Protein AF-A0AAW6JJE9-F1 (afdb_monomer_lite)

Sequence (117 aa):
MQVLLDTHTLLWFFSGNENISITARELIEDTNNLKYISFASVWEMAIKQSKGRLNLSLPIDDYIQQKIQLTDFQFLVVRASCPLIIKDGQDAHPTKLGNLFFGVPYHRIYPELFQYD

Structure (mmCIF, N/CA/C/O backbone):
data_AF-A0AAW6JJE9-F1
#
_entry.id   AF-A0AAW6JJE9-F1
#
loop_
_atom_site.group_PDB
_atom_site.id
_atom_site.type_symbol
_atom_site.label_atom_id
_atom_site.label_alt_id
_atom_site.label_comp_id
_atom_site.label_asym_id
_atom_site.label_entity_id
_atom_site.label_seq_id
_atom_site.pdbx_PDB_ins_code
_atom_site.Cartn_x
_atom_site.Cartn_y
_atom_site.Cartn_z
_atom_site.occupancy
_atom_site.B_iso_or_equiv
_atom_site.auth_seq_id
_atom_site.auth_comp_id
_atom_site.auth_asym_id
_atom_site.auth_atom_id
_atom_site.pdbx_PDB_model_num
ATOM 1 N N . MET A 1 1 ? 9.394 -4.543 -14.656 1.00 86.75 1 MET A N 1
ATOM 2 C CA . MET A 1 1 ? 9.948 -5.355 -13.537 1.00 86.75 1 MET A CA 1
ATOM 3 C C . MET A 1 1 ? 8.828 -5.766 -12.583 1.00 86.75 1 MET A C 1
ATOM 5 O O . MET A 1 1 ? 7.684 -5.454 -12.879 1.00 86.75 1 MET A O 1
ATOM 9 N N . GLN A 1 2 ? 9.112 -6.472 -11.483 1.00 82.38 2 GLN A N 1
ATOM 10 C CA . GLN A 1 2 ? 8.121 -6.753 -10.432 1.00 82.38 2 GLN A CA 1
ATOM 11 C C . GLN A 1 2 ? 8.458 -5.946 -9.176 1.00 82.38 2 GLN A C 1
ATOM 13 O O . GLN A 1 2 ? 9.607 -5.962 -8.741 1.00 82.38 2 GLN A O 1
ATOM 18 N N . VAL A 1 3 ? 7.472 -5.252 -8.611 1.00 84.75 3 VAL A N 1
ATOM 19 C CA . VAL A 1 3 ? 7.631 -4.404 -7.423 1.00 84.75 3 VAL A CA 1
ATOM 20 C C . VAL A 1 3 ? 6.647 -4.875 -6.363 1.00 84.75 3 VAL A C 1
ATOM 22 O O . VAL A 1 3 ? 5.448 -4.925 -6.620 1.00 84.75 3 VAL A O 1
ATOM 25 N N . LEU A 1 4 ? 7.142 -5.225 -5.177 1.00 86.25 4 LEU A N 1
ATOM 26 C CA . LEU A 1 4 ? 6.308 -5.546 -4.021 1.00 86.25 4 LEU A CA 1
ATOM 27 C C . LEU A 1 4 ? 6.294 -4.347 -3.078 1.00 86.25 4 LEU A C 1
ATOM 29 O O . LEU A 1 4 ? 7.351 -3.916 -2.619 1.00 86.25 4 LEU A O 1
ATOM 33 N N . LEU A 1 5 ? 5.107 -3.821 -2.791 1.00 84.69 5 LEU A N 1
ATOM 34 C CA . LEU A 1 5 ? 4.952 -2.680 -1.900 1.00 84.69 5 LEU A CA 1
ATOM 35 C C . LEU A 1 5 ? 4.818 -3.151 -0.452 1.00 84.69 5 LEU A C 1
ATOM 37 O O . LEU A 1 5 ? 4.029 -4.050 -0.150 1.00 84.69 5 LEU A O 1
ATOM 41 N N . ASP A 1 6 ? 5.564 -2.506 0.443 1.00 82.75 6 ASP A N 1
ATOM 42 C CA . ASP A 1 6 ? 5.338 -2.617 1.880 1.00 82.75 6 ASP A CA 1
ATOM 43 C C . ASP A 1 6 ? 4.180 -1.716 2.346 1.00 82.75 6 ASP A C 1
ATOM 45 O O . ASP A 1 6 ? 3.602 -0.933 1.587 1.00 82.75 6 ASP A O 1
ATOM 49 N N . THR A 1 7 ? 3.832 -1.830 3.627 1.00 83.19 7 THR A N 1
ATOM 50 C CA . THR A 1 7 ? 2.687 -1.137 4.222 1.00 83.19 7 THR A CA 1
ATOM 51 C C . THR A 1 7 ? 2.798 0.390 4.152 1.00 83.19 7 THR A C 1
ATOM 53 O O . THR A 1 7 ? 1.796 1.063 3.909 1.00 83.19 7 THR A O 1
ATOM 56 N N . HIS A 1 8 ? 3.983 0.962 4.385 1.00 84.38 8 HIS A N 1
ATOM 57 C CA . HIS A 1 8 ? 4.166 2.419 4.408 1.00 84.38 8 HIS A CA 1
ATOM 58 C C . HIS A 1 8 ? 4.188 3.000 3.002 1.00 84.38 8 HIS A C 1
ATOM 60 O O . HIS A 1 8 ? 3.500 3.986 2.746 1.00 84.38 8 HIS A O 1
ATOM 66 N N . THR A 1 9 ? 4.880 2.332 2.084 1.00 86.12 9 THR A N 1
ATOM 67 C CA . THR A 1 9 ? 4.923 2.697 0.669 1.00 86.12 9 THR A CA 1
ATOM 68 C C . THR A 1 9 ? 3.518 2.697 0.077 1.00 86.12 9 THR A C 1
ATOM 70 O O . THR A 1 9 ? 3.127 3.660 -0.579 1.00 86.12 9 THR A O 1
ATOM 73 N N . LEU A 1 10 ? 2.720 1.661 0.366 1.00 87.31 10 LEU A N 1
ATOM 74 C CA . LEU A 1 10 ? 1.336 1.562 -0.096 1.00 87.31 10 LEU A CA 1
ATOM 75 C C . LEU A 1 10 ? 0.465 2.714 0.427 1.00 87.31 10 LEU A C 1
ATOM 77 O O . LEU A 1 10 ? -0.262 3.345 -0.340 1.00 87.31 10 LEU A O 1
ATOM 81 N N . LEU A 1 11 ? 0.556 3.008 1.728 1.00 87.62 11 LEU A N 1
ATOM 82 C CA . LEU A 1 11 ? -0.202 4.089 2.359 1.00 87.62 11 LEU A CA 1
ATOM 83 C C . LEU A 1 11 ? 0.167 5.458 1.791 1.00 87.62 11 LEU A C 1
ATOM 85 O O . LEU A 1 11 ? -0.721 6.248 1.465 1.00 87.62 11 LEU A O 1
ATOM 89 N N . TRP A 1 12 ? 1.461 5.749 1.668 1.00 89.25 12 TRP A N 1
ATOM 90 C CA . TRP A 1 12 ? 1.928 7.014 1.113 1.00 89.25 12 TRP A CA 1
ATOM 91 C C . TRP A 1 12 ? 1.528 7.168 -0.344 1.00 89.25 12 TRP A C 1
ATOM 93 O O . TRP A 1 12 ? 0.989 8.209 -0.710 1.00 89.25 12 TRP A O 1
ATOM 103 N N . PHE A 1 13 ? 1.689 6.117 -1.147 1.00 88.88 13 PHE A N 1
ATOM 104 C CA . PHE A 1 13 ? 1.286 6.144 -2.544 1.00 88.88 13 PHE A CA 1
ATOM 105 C C . PHE A 1 13 ? -0.221 6.403 -2.697 1.00 88.88 13 PHE A C 1
ATOM 107 O O . PHE A 1 13 ? -0.626 7.333 -3.391 1.00 88.88 13 PHE A O 1
ATOM 114 N N . PHE A 1 14 ? -1.077 5.660 -1.988 1.00 87.81 14 PHE A N 1
ATOM 115 C CA . PHE A 1 14 ? -2.532 5.824 -2.109 1.00 87.81 14 PHE A CA 1
ATOM 116 C C . PHE A 1 14 ? -3.075 7.142 -1.551 1.00 87.81 14 PHE A C 1
ATOM 118 O O . PHE A 1 14 ? -4.150 7.576 -1.984 1.00 87.81 14 PHE A O 1
ATOM 125 N N . SER A 1 15 ? -2.362 7.767 -0.612 1.00 85.25 15 SER A N 1
ATOM 126 C CA . SER A 1 15 ? -2.704 9.082 -0.057 1.00 85.25 15 SER A CA 1
ATOM 127 C C . SER A 1 15 ? -2.070 10.256 -0.808 1.00 85.25 15 SER A C 1
ATOM 129 O O . SER A 1 15 ? -2.370 11.399 -0.474 1.00 85.25 15 SER A O 1
ATOM 131 N N . GLY A 1 16 ? -1.225 10.001 -1.815 1.00 84.69 16 GLY A N 1
ATOM 132 C CA . GLY A 1 16 ? -0.481 11.051 -2.518 1.00 84.69 16 GLY A CA 1
ATOM 133 C C . GLY A 1 16 ? 0.545 11.760 -1.628 1.00 84.69 16 GLY A C 1
ATOM 134 O O . GLY A 1 16 ? 0.876 12.915 -1.869 1.00 84.69 16 GLY A O 1
ATOM 135 N N . ASN A 1 17 ? 1.020 11.096 -0.573 1.00 87.12 17 ASN A N 1
ATOM 136 C CA . ASN A 1 17 ? 1.946 11.675 0.392 1.00 87.12 17 ASN A CA 1
ATOM 137 C C . ASN A 1 17 ? 3.337 11.895 -0.232 1.00 87.12 17 ASN A C 1
ATOM 139 O O . ASN A 1 17 ? 3.814 11.066 -1.008 1.00 87.12 17 ASN A O 1
ATOM 143 N N . GLU A 1 18 ? 4.003 12.994 0.126 1.00 85.69 18 GLU A N 1
ATOM 144 C CA . GLU A 1 18 ? 5.332 13.368 -0.380 1.00 85.69 18 GLU A CA 1
ATOM 145 C C . GLU A 1 18 ? 6.488 12.569 0.238 1.00 85.69 18 GLU A C 1
ATOM 147 O O . GLU A 1 18 ? 7.574 12.550 -0.329 1.00 85.69 18 GLU A O 1
ATOM 152 N N . ASN A 1 19 ? 6.252 11.849 1.339 1.00 86.19 19 ASN A N 1
ATOM 153 C CA . ASN A 1 19 ? 7.270 11.037 2.015 1.00 86.19 19 ASN A CA 1
ATOM 154 C C . ASN A 1 19 ? 7.686 9.783 1.230 1.00 86.19 19 ASN A C 1
ATOM 156 O O . ASN A 1 19 ? 8.660 9.127 1.594 1.00 86.19 19 ASN A O 1
ATOM 160 N N . ILE A 1 20 ? 6.964 9.422 0.165 1.00 87.44 20 ILE A N 1
ATOM 161 C CA . ILE A 1 20 ? 7.417 8.362 -0.738 1.00 87.44 20 ILE A CA 1
ATOM 162 C C . ILE A 1 20 ? 8.612 8.858 -1.555 1.00 87.44 20 ILE A C 1
ATOM 164 O O . ILE A 1 20 ? 8.567 9.933 -2.154 1.00 87.44 20 ILE A O 1
ATOM 168 N N . SER A 1 21 ? 9.683 8.063 -1.602 1.00 87.88 21 SER A N 1
ATOM 169 C CA . SER A 1 21 ? 10.857 8.423 -2.395 1.00 87.88 21 SER A CA 1
ATOM 170 C C .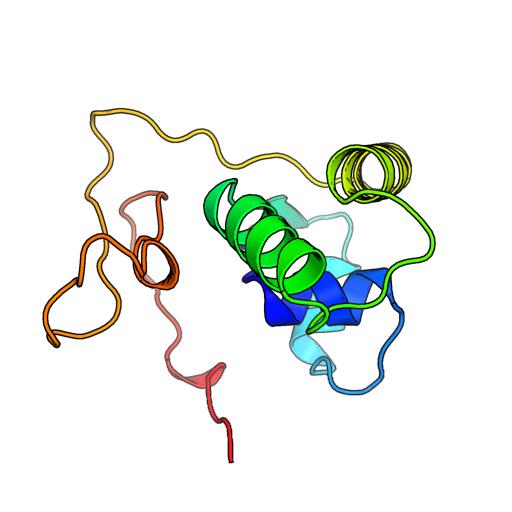 SER A 1 21 ? 10.496 8.563 -3.877 1.00 87.88 21 SER A C 1
ATOM 172 O O . SER A 1 21 ? 9.637 7.845 -4.395 1.00 87.88 21 SER A O 1
ATOM 174 N N . ILE A 1 22 ? 11.184 9.475 -4.570 1.00 88.38 22 ILE A N 1
ATOM 175 C CA . ILE A 1 22 ? 10.979 9.721 -6.006 1.00 88.38 22 ILE A CA 1
ATOM 176 C C . ILE A 1 22 ? 11.144 8.416 -6.789 1.00 88.38 22 ILE A C 1
ATOM 178 O O . ILE A 1 22 ? 10.26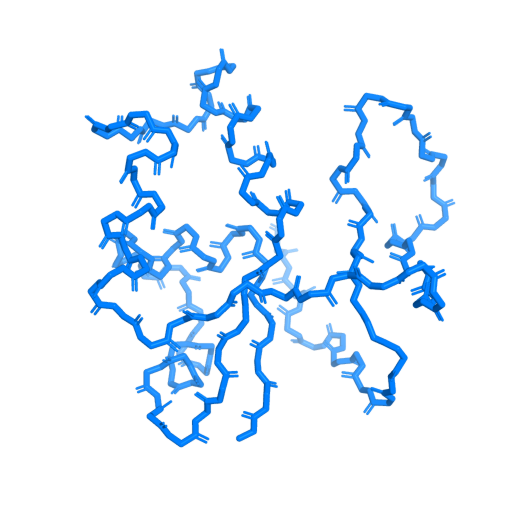8 8.051 -7.564 1.00 88.38 22 ILE A O 1
ATOM 182 N N . THR A 1 23 ? 12.196 7.649 -6.496 1.00 88.81 23 THR A N 1
ATOM 183 C CA . THR A 1 23 ? 12.444 6.349 -7.128 1.00 88.81 23 THR A CA 1
ATOM 184 C C . THR A 1 23 ? 11.305 5.358 -6.891 1.00 88.81 23 THR A C 1
ATOM 186 O O . THR A 1 23 ? 10.876 4.690 -7.826 1.00 88.81 23 THR A O 1
ATOM 189 N N . ALA A 1 24 ? 10.784 5.247 -5.663 1.00 87.38 24 ALA A N 1
ATOM 190 C CA . ALA A 1 24 ? 9.662 4.349 -5.395 1.00 87.38 24 ALA A CA 1
ATOM 191 C C . ALA A 1 24 ? 8.406 4.790 -6.157 1.00 87.38 24 ALA A C 1
ATOM 193 O O . ALA A 1 24 ? 7.729 3.950 -6.746 1.00 87.38 24 ALA A O 1
ATOM 194 N N . ARG A 1 25 ? 8.125 6.098 -6.200 1.00 89.88 25 ARG A N 1
ATOM 195 C CA . ARG A 1 25 ? 7.003 6.651 -6.965 1.00 89.88 25 ARG A CA 1
ATOM 196 C C . ARG A 1 25 ? 7.137 6.348 -8.457 1.00 89.88 25 ARG A C 1
ATOM 198 O O . ARG A 1 25 ? 6.207 5.792 -9.024 1.00 89.88 25 ARG A O 1
ATOM 205 N N . GLU A 1 26 ? 8.294 6.610 -9.060 1.00 90.88 26 GLU A N 1
ATOM 206 C CA . GLU A 1 26 ? 8.564 6.311 -10.474 1.00 90.88 26 GLU A CA 1
ATOM 207 C C . GLU A 1 26 ? 8.383 4.819 -10.788 1.00 90.88 26 GLU A C 1
ATOM 209 O O . GLU A 1 26 ? 7.735 4.460 -11.770 1.00 90.88 26 GLU A O 1
ATOM 214 N N . LEU A 1 27 ? 8.884 3.933 -9.921 1.00 89.94 27 LEU A N 1
ATOM 215 C CA . LEU A 1 27 ? 8.723 2.485 -10.077 1.00 89.94 27 LEU A CA 1
ATOM 216 C C . LEU A 1 27 ? 7.256 2.039 -10.008 1.00 89.94 27 LEU A C 1
ATOM 218 O O . LEU A 1 27 ? 6.868 1.106 -10.717 1.00 89.94 27 LEU A O 1
ATOM 222 N N . ILE A 1 28 ? 6.454 2.676 -9.152 1.00 89.69 28 ILE A N 1
ATOM 223 C CA . ILE A 1 28 ? 5.030 2.370 -8.975 1.00 89.69 28 ILE A CA 1
ATOM 224 C C . ILE A 1 28 ? 4.173 3.018 -10.070 1.00 89.69 28 ILE A C 1
ATOM 226 O O . ILE A 1 28 ? 3.141 2.461 -10.435 1.00 89.69 28 ILE A O 1
ATOM 230 N N . GLU A 1 29 ? 4.558 4.169 -10.613 1.00 90.88 29 GLU A N 1
ATOM 231 C CA . GLU A 1 29 ? 3.806 4.858 -11.670 1.00 90.88 29 GLU A CA 1
ATOM 232 C C . GLU A 1 29 ? 4.093 4.277 -13.061 1.00 90.88 29 GLU A C 1
ATOM 234 O O . GLU A 1 29 ? 3.191 4.244 -13.898 1.00 90.88 29 GLU A O 1
ATOM 239 N N . ASP A 1 30 ? 5.280 3.710 -13.292 1.00 90.94 30 ASP A N 1
ATOM 240 C CA . ASP A 1 30 ? 5.623 3.030 -14.545 1.00 90.94 30 ASP A CA 1
ATOM 241 C C . ASP A 1 30 ? 4.676 1.846 -14.822 1.00 90.94 30 ASP A C 1
ATOM 243 O O . ASP A 1 30 ? 4.557 0.891 -14.045 1.00 90.94 30 ASP A O 1
ATOM 247 N N . THR A 1 31 ? 3.967 1.906 -15.948 1.00 90.56 31 THR A N 1
ATOM 248 C CA . THR A 1 31 ? 2.990 0.894 -16.376 1.00 90.56 31 THR A CA 1
ATOM 249 C C . THR A 1 31 ? 3.644 -0.394 -16.876 1.00 90.56 31 THR A C 1
ATOM 251 O O . THR A 1 31 ? 2.980 -1.425 -16.952 1.00 90.56 31 THR A O 1
ATOM 254 N N . ASN A 1 32 ? 4.952 -0.387 -17.152 1.00 91.88 32 ASN A N 1
ATOM 255 C CA . ASN A 1 32 ? 5.708 -1.591 -17.511 1.00 91.88 32 ASN A CA 1
ATOM 256 C C . ASN A 1 32 ? 6.098 -2.436 -16.282 1.00 91.88 32 ASN A C 1
ATOM 258 O O . ASN A 1 32 ? 6.673 -3.527 -16.416 1.00 91.88 32 ASN A O 1
ATOM 262 N N . ASN A 1 33 ? 5.820 -1.943 -15.071 1.00 89.00 33 ASN A N 1
ATOM 263 C CA . ASN A 1 33 ? 6.074 -2.661 -13.831 1.00 89.00 33 ASN A CA 1
ATOM 264 C C . ASN A 1 33 ? 4.814 -3.369 -13.330 1.00 89.00 33 ASN A C 1
ATOM 266 O O . ASN A 1 33 ? 3.747 -2.777 -13.199 1.00 89.00 33 ASN A O 1
ATOM 270 N N . LEU A 1 34 ? 4.966 -4.647 -12.989 1.00 85.50 34 LEU A N 1
ATOM 271 C CA . LEU A 1 34 ? 3.951 -5.405 -12.270 1.00 85.50 34 LEU A CA 1
ATOM 272 C C . LEU A 1 34 ? 4.026 -5.027 -10.792 1.00 85.50 34 LEU A C 1
ATOM 274 O O . LEU A 1 34 ? 5.070 -5.206 -10.159 1.00 85.50 34 LEU A O 1
ATOM 278 N N . LYS A 1 35 ? 2.929 -4.494 -10.258 1.00 88.88 35 LYS A N 1
ATOM 279 C CA . LYS A 1 35 ? 2.856 -3.961 -8.895 1.00 88.88 35 LYS A CA 1
ATOM 280 C C . LYS A 1 35 ? 2.093 -4.939 -8.018 1.00 88.88 35 LYS A C 1
ATOM 282 O O . LYS A 1 35 ? 0.937 -5.258 -8.294 1.00 88.88 35 LYS A O 1
ATOM 287 N N . TYR A 1 36 ? 2.739 -5.405 -6.960 1.00 87.88 36 TYR A N 1
ATOM 288 C CA . TYR A 1 36 ? 2.186 -6.384 -6.041 1.00 87.88 36 TYR A CA 1
ATOM 289 C C . TYR A 1 36 ? 1.927 -5.786 -4.662 1.00 87.88 36 TYR A C 1
ATOM 291 O O . TYR A 1 36 ? 2.748 -5.042 -4.124 1.00 87.88 36 TYR A O 1
ATOM 299 N N . ILE A 1 37 ? 0.801 -6.174 -4.068 1.00 85.94 37 ILE A N 1
ATOM 300 C CA . ILE A 1 37 ? 0.427 -5.873 -2.684 1.00 85.94 37 ILE A CA 1
ATOM 301 C C . ILE A 1 37 ? 0.393 -7.181 -1.899 1.00 85.94 37 ILE A C 1
ATOM 303 O O . ILE A 1 37 ? -0.235 -8.155 -2.317 1.00 85.94 37 ILE A O 1
ATOM 307 N N . SER A 1 38 ? 1.042 -7.212 -0.738 1.00 82.69 38 SER A N 1
ATOM 308 C CA . SER A 1 38 ? 0.920 -8.338 0.189 1.00 82.69 38 SER A CA 1
ATOM 309 C C . SER A 1 38 ? -0.359 -8.233 1.023 1.00 82.69 38 SER A C 1
ATOM 311 O O . SER A 1 38 ? -0.687 -7.168 1.551 1.00 82.69 38 SER A O 1
ATOM 313 N N . PHE A 1 39 ? -1.035 -9.366 1.241 1.00 81.69 39 PHE A N 1
ATOM 314 C CA . PHE A 1 39 ? -2.130 -9.454 2.214 1.00 81.69 39 PHE A CA 1
ATOM 315 C C . PHE A 1 39 ? -1.689 -9.077 3.634 1.00 81.69 39 PHE A C 1
ATOM 317 O O . PHE A 1 39 ? -2.487 -8.527 4.391 1.00 81.69 39 PHE A O 1
ATOM 324 N N . ALA A 1 40 ? -0.421 -9.312 3.992 1.00 81.00 40 ALA A N 1
ATOM 325 C CA . ALA A 1 40 ? 0.106 -8.915 5.296 1.00 81.00 40 ALA A CA 1
ATOM 326 C C . ALA A 1 40 ? 0.066 -7.394 5.489 1.00 81.00 40 ALA A C 1
ATOM 328 O O . ALA A 1 40 ? -0.305 -6.930 6.564 1.00 81.00 40 ALA A O 1
ATOM 329 N N . SER A 1 41 ? 0.372 -6.620 4.442 1.00 84.00 41 SER A N 1
ATOM 330 C CA . SER A 1 41 ? 0.326 -5.156 4.500 1.00 84.00 41 SER A CA 1
ATOM 331 C C . SER A 1 41 ? -1.097 -4.641 4.693 1.00 84.00 41 SER A C 1
ATOM 333 O O . SER A 1 41 ? -1.329 -3.793 5.552 1.00 84.00 41 SER A O 1
ATOM 335 N N . VAL A 1 42 ? -2.071 -5.210 3.974 1.00 86.06 42 VAL A N 1
ATOM 336 C CA . VAL A 1 42 ? -3.494 -4.876 4.164 1.00 86.06 42 VAL A CA 1
ATOM 337 C C . VAL A 1 42 ? -3.955 -5.209 5.584 1.00 86.06 42 VAL A C 1
ATOM 339 O O . VAL A 1 42 ? -4.609 -4.397 6.238 1.00 86.06 42 VAL A O 1
ATOM 342 N N . TRP A 1 43 ? -3.562 -6.372 6.101 1.00 85.50 43 TRP A N 1
ATOM 343 C CA . TRP A 1 43 ? -3.908 -6.784 7.457 1.00 85.50 43 TRP A CA 1
ATOM 344 C C . TRP A 1 43 ? -3.265 -5.889 8.529 1.00 85.50 43 TRP A C 1
ATOM 346 O O . TRP A 1 43 ? -3.923 -5.495 9.493 1.00 85.50 43 TRP A O 1
ATOM 356 N N . GLU A 1 44 ? -2.007 -5.481 8.348 1.00 85.00 44 GLU A N 1
ATOM 357 C CA . GLU A 1 44 ? -1.352 -4.509 9.227 1.00 85.00 44 GLU A CA 1
ATOM 358 C C . GLU A 1 44 ? -2.084 -3.155 9.215 1.00 85.00 44 GLU A C 1
ATOM 360 O O . GLU A 1 44 ? -2.272 -2.545 10.273 1.00 85.00 44 GLU A O 1
ATOM 365 N N . MET A 1 45 ? -2.554 -2.698 8.047 1.00 87.31 45 MET A N 1
ATOM 366 C CA . MET A 1 45 ? -3.373 -1.486 7.933 1.00 87.31 45 MET A CA 1
ATOM 367 C C . MET A 1 45 ? -4.704 -1.626 8.683 1.00 87.31 45 MET A C 1
ATOM 369 O O . MET A 1 45 ? -5.061 -0.718 9.432 1.00 87.31 45 MET A O 1
ATOM 373 N N . ALA A 1 46 ? -5.396 -2.766 8.570 1.00 86.31 46 ALA A N 1
ATOM 374 C CA . ALA A 1 46 ? -6.619 -3.064 9.329 1.00 86.31 46 ALA A CA 1
ATOM 375 C C . ALA A 1 46 ? -6.394 -3.012 10.848 1.00 86.31 46 ALA A C 1
ATOM 377 O O . ALA A 1 46 ? -7.175 -2.414 11.596 1.00 86.31 46 ALA A O 1
ATOM 378 N N . ILE A 1 47 ? -5.274 -3.559 11.325 1.00 85.38 47 ILE A N 1
ATOM 379 C CA . ILE A 1 47 ? -4.901 -3.479 12.742 1.00 85.38 47 ILE A CA 1
ATOM 380 C C . ILE A 1 47 ? -4.603 -2.039 13.158 1.00 85.38 47 ILE A C 1
ATOM 382 O O . ILE A 1 47 ? -5.003 -1.614 14.243 1.00 85.38 47 ILE A O 1
ATOM 386 N N . LYS A 1 48 ? -3.895 -1.268 12.328 1.00 87.19 48 LYS A N 1
ATOM 387 C CA . LYS A 1 48 ? -3.615 0.142 12.625 1.00 87.19 48 LYS A CA 1
ATOM 388 C C . LYS A 1 48 ? -4.903 0.970 12.648 1.00 87.19 48 LYS A C 1
ATOM 390 O O . LYS A 1 48 ? -5.045 1.792 13.552 1.00 87.19 48 LYS A O 1
ATOM 395 N N . GLN A 1 49 ? -5.846 0.718 11.738 1.00 90.19 49 GLN A N 1
ATOM 396 C CA . GLN A 1 49 ? -7.143 1.400 11.702 1.00 90.19 49 GLN A CA 1
ATOM 397 C C . GLN A 1 49 ? -7.984 1.073 12.940 1.00 90.19 49 GLN A C 1
ATOM 399 O O . GLN A 1 49 ? -8.444 1.988 13.617 1.00 90.19 49 GLN A O 1
ATOM 404 N N . SER A 1 50 ? -8.116 -0.206 13.307 1.00 87.25 50 SER A N 1
ATOM 405 C CA . SER A 1 50 ? -8.890 -0.604 14.499 1.00 87.25 50 SER A CA 1
ATOM 406 C C . SER A 1 50 ? -8.316 -0.053 15.810 1.00 87.25 50 SER A C 1
ATOM 408 O O . SER A 1 50 ? -9.052 0.164 16.768 1.00 87.25 50 SER A O 1
ATOM 410 N N . LYS A 1 51 ? -7.008 0.232 15.851 1.00 90.88 51 LYS A N 1
ATOM 411 C CA . LYS A 1 51 ? -6.330 0.892 16.980 1.00 90.88 51 LYS A CA 1
ATOM 412 C C . LYS A 1 51 ? -6.369 2.427 16.923 1.00 90.88 51 LYS A C 1
ATOM 414 O O . LYS A 1 51 ? -5.715 3.058 17.750 1.00 90.88 51 LYS A O 1
ATOM 419 N N . GLY A 1 52 ? -7.046 3.030 15.941 1.00 88.88 52 GLY A N 1
ATOM 420 C CA . GLY A 1 52 ? -7.092 4.486 15.743 1.00 88.88 52 GLY A CA 1
ATOM 421 C C . GLY A 1 52 ? -5.751 5.114 15.340 1.00 88.88 52 GLY A C 1
ATOM 422 O O . GLY A 1 52 ? -5.567 6.319 15.467 1.00 88.88 52 GLY A O 1
ATOM 423 N N . ARG A 1 53 ? -4.787 4.303 14.880 1.00 87.44 53 ARG A N 1
ATOM 424 C CA . ARG A 1 53 ? -3.450 4.752 14.439 1.00 87.44 53 ARG A CA 1
ATOM 425 C C . ARG A 1 53 ? -3.378 5.044 12.942 1.00 87.44 53 ARG A C 1
ATOM 427 O O . ARG A 1 53 ? -2.355 5.520 12.464 1.00 87.44 53 ARG A O 1
ATOM 434 N N . LEU A 1 54 ? -4.433 4.712 12.206 1.00 87.00 54 LEU A N 1
ATOM 435 C CA . LEU A 1 54 ? -4.583 4.984 10.786 1.00 87.00 54 LEU A CA 1
ATOM 436 C C . LEU A 1 54 ? -6.008 5.486 10.551 1.00 87.00 54 LEU A C 1
ATOM 438 O O . LEU A 1 54 ? -6.964 4.726 10.687 1.00 87.00 54 LEU A O 1
ATOM 442 N N . ASN A 1 55 ? -6.130 6.765 10.207 1.00 88.62 55 ASN A N 1
ATOM 443 C CA . ASN A 1 55 ? -7.412 7.394 9.917 1.00 88.62 55 ASN A CA 1
ATOM 444 C C . ASN A 1 55 ? -7.641 7.373 8.409 1.00 88.62 55 ASN A C 1
ATOM 446 O O . ASN A 1 55 ? -6.938 8.049 7.661 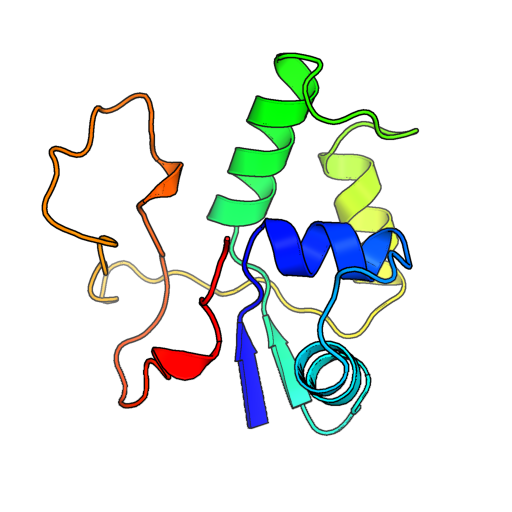1.00 88.62 55 ASN A O 1
ATOM 450 N N . LEU A 1 56 ? -8.619 6.588 7.973 1.00 87.75 56 LEU A N 1
ATOM 451 C CA . LEU A 1 56 ? -9.081 6.551 6.590 1.00 87.75 56 LEU A CA 1
ATOM 452 C C . LEU A 1 56 ? -10.552 6.944 6.566 1.00 87.75 56 LEU A C 1
ATOM 454 O O . LEU A 1 56 ? -11.280 6.696 7.525 1.00 87.75 56 LEU A O 1
ATOM 458 N N . SER A 1 57 ? -10.989 7.526 5.454 1.00 87.44 57 SER A N 1
ATOM 459 C CA . SER A 1 57 ? -12.395 7.877 5.230 1.00 87.44 57 SER A CA 1
ATOM 460 C C . SER A 1 57 ? -13.311 6.658 5.085 1.00 87.44 57 SER A C 1
ATOM 462 O O . SER A 1 57 ? -14.528 6.812 5.112 1.00 87.44 57 SER A O 1
ATOM 464 N N . LEU A 1 58 ? -12.736 5.463 4.918 1.00 89.12 58 LEU A N 1
ATOM 465 C CA . LEU A 1 58 ? -13.433 4.208 4.658 1.00 89.12 58 LEU A CA 1
ATOM 466 C C . LEU A 1 58 ? -12.839 3.070 5.502 1.00 89.12 58 LEU A C 1
ATOM 468 O O . LEU A 1 58 ? -11.653 3.128 5.854 1.00 89.12 58 LEU A O 1
ATOM 472 N N . PRO A 1 59 ? -13.616 2.010 5.785 1.00 88.19 59 PRO A N 1
ATOM 473 C CA . PRO A 1 59 ? -13.071 0.737 6.248 1.00 88.19 59 PRO A CA 1
ATOM 474 C C . PRO A 1 59 ? -11.962 0.234 5.315 1.00 88.19 59 PRO A C 1
ATOM 476 O O . PRO A 1 59 ? -11.990 0.494 4.112 1.00 88.19 59 PRO A O 1
ATOM 479 N N . ILE A 1 60 ? -10.977 -0.483 5.862 1.00 87.00 60 ILE A N 1
ATOM 480 C CA . ILE A 1 60 ? -9.813 -0.939 5.082 1.00 87.00 60 ILE A CA 1
ATOM 481 C C . ILE A 1 60 ? -10.198 -1.773 3.860 1.00 87.00 60 ILE A C 1
ATOM 483 O O . ILE A 1 60 ? -9.612 -1.568 2.798 1.00 87.00 60 ILE A O 1
ATOM 487 N N . ASP A 1 61 ? -11.189 -2.652 3.983 1.00 83.88 61 ASP A N 1
ATOM 488 C CA . ASP A 1 61 ? -11.630 -3.494 2.870 1.00 83.88 61 ASP A CA 1
ATOM 489 C C . ASP A 1 61 ? -12.147 -2.637 1.706 1.00 83.88 61 ASP A C 1
ATOM 491 O O . ASP A 1 61 ? -11.667 -2.769 0.579 1.00 83.88 61 ASP A O 1
ATOM 495 N N . ASP A 1 62 ? -13.031 -1.678 1.992 1.00 87.88 62 ASP A N 1
ATOM 496 C CA . ASP A 1 62 ? -13.577 -0.751 0.995 1.00 87.88 62 ASP A CA 1
ATOM 497 C C . ASP A 1 62 ? -12.488 0.148 0.397 1.00 87.88 62 ASP A C 1
ATOM 499 O O . ASP A 1 62 ? -12.44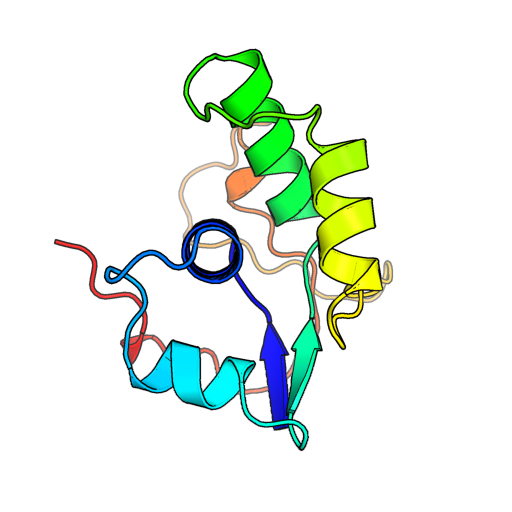9 0.375 -0.814 1.00 87.88 62 ASP A O 1
ATOM 503 N N . TYR A 1 63 ? -11.570 0.639 1.234 1.00 89.62 63 TYR A N 1
ATOM 504 C CA . TYR A 1 63 ? -10.456 1.483 0.805 1.00 89.62 63 TYR A CA 1
ATOM 505 C C . TYR A 1 63 ? -9.546 0.756 -0.192 1.00 89.62 63 TYR A C 1
ATOM 507 O O . TYR A 1 63 ? -9.198 1.303 -1.240 1.00 89.62 63 TYR A O 1
ATOM 515 N N . ILE A 1 64 ? -9.177 -0.490 0.114 1.00 87.06 64 ILE A N 1
ATOM 516 C CA . ILE A 1 64 ? -8.316 -1.304 -0.744 1.00 87.06 64 ILE A CA 1
ATOM 517 C C . ILE A 1 64 ? -9.040 -1.698 -2.031 1.00 87.06 64 ILE A C 1
ATOM 519 O O . ILE A 1 64 ? -8.442 -1.597 -3.100 1.00 87.06 64 ILE A O 1
ATOM 523 N N . GLN A 1 65 ? -10.319 -2.077 -1.963 1.00 85.31 65 GLN A N 1
ATOM 524 C CA . GLN A 1 65 ? -11.109 -2.391 -3.157 1.00 85.31 65 GLN A CA 1
ATOM 525 C C . GLN A 1 65 ? -11.193 -1.197 -4.111 1.00 85.31 65 GLN A C 1
ATOM 527 O O . GLN A 1 65 ? -10.914 -1.348 -5.299 1.00 85.31 65 GLN A O 1
ATOM 532 N N . GLN A 1 66 ? -11.487 0.003 -3.598 1.00 85.62 66 GLN A N 1
ATOM 533 C CA . GLN A 1 66 ? -11.514 1.208 -4.428 1.00 85.62 66 GLN A CA 1
ATOM 534 C C . GLN A 1 66 ? -10.152 1.494 -5.058 1.00 85.62 66 GLN A C 1
ATOM 536 O O . GLN A 1 66 ? -10.075 1.795 -6.246 1.00 85.62 66 GLN A O 1
ATOM 541 N N . LYS A 1 67 ? -9.060 1.392 -4.292 1.00 85.44 67 LYS A N 1
ATOM 542 C CA . LYS A 1 67 ? -7.726 1.699 -4.818 1.00 85.44 67 LYS A CA 1
ATOM 543 C C . LYS A 1 67 ? -7.263 0.676 -5.850 1.00 85.44 67 LYS A C 1
ATOM 545 O O . LYS A 1 67 ? -6.789 1.096 -6.898 1.00 85.44 67 LYS A O 1
ATOM 550 N N . ILE A 1 68 ? -7.460 -0.622 -5.617 1.00 80.81 68 ILE A N 1
ATOM 551 C CA . ILE A 1 68 ? -7.081 -1.677 -6.572 1.00 80.81 68 ILE A CA 1
ATOM 552 C C . ILE A 1 68 ? -7.920 -1.605 -7.849 1.00 80.81 68 ILE A C 1
ATOM 554 O O . ILE A 1 68 ? -7.393 -1.834 -8.924 1.00 80.81 68 ILE A O 1
ATOM 558 N N . GLN A 1 69 ? -9.202 -1.243 -7.785 1.00 76.00 69 GLN A N 1
ATOM 559 C CA . GLN A 1 69 ? -9.999 -1.078 -9.008 1.00 76.00 69 GLN A CA 1
ATOM 560 C C . GLN A 1 69 ? -9.526 0.091 -9.878 1.00 76.00 69 GLN A C 1
ATOM 562 O O . GLN A 1 69 ? -9.683 0.063 -11.095 1.00 76.00 69 GLN A O 1
ATOM 567 N N . LEU A 1 70 ? -8.957 1.122 -9.255 1.00 69.62 70 LEU A N 1
ATOM 568 C CA . LEU A 1 70 ? -8.474 2.318 -9.941 1.00 69.62 70 LEU A CA 1
ATOM 569 C C . LEU A 1 70 ? -7.034 2.185 -10.450 1.00 69.62 70 LEU A C 1
ATOM 571 O O . LEU A 1 70 ? -6.542 3.104 -11.102 1.00 69.62 70 LEU A O 1
ATOM 575 N N . THR A 1 71 ? -6.329 1.102 -10.115 1.00 73.75 71 THR A N 1
ATOM 576 C CA . THR A 1 71 ? -4.883 0.995 -10.328 1.00 73.75 71 THR A CA 1
ATOM 577 C C . THR A 1 71 ? -4.464 -0.421 -10.736 1.00 73.75 71 THR A C 1
ATOM 579 O O . THR A 1 71 ? -5.079 -1.396 -10.332 1.00 73.75 71 THR A O 1
ATOM 582 N N . ASP A 1 72 ? -3.377 -0.571 -11.500 1.00 83.50 72 ASP A N 1
ATOM 583 C CA . ASP A 1 72 ? -2.920 -1.878 -12.022 1.00 83.50 72 ASP A CA 1
ATOM 584 C C . ASP A 1 72 ? -2.205 -2.765 -10.974 1.00 83.50 72 ASP A C 1
ATOM 586 O O . ASP A 1 72 ? -1.187 -3.406 -11.253 1.00 83.50 72 ASP A O 1
ATOM 590 N N . PHE A 1 73 ? -2.698 -2.787 -9.734 1.00 87.12 73 PHE A N 1
ATOM 591 C CA . PHE A 1 73 ? -2.112 -3.573 -8.649 1.00 87.12 73 PHE A CA 1
ATOM 592 C C . PHE A 1 73 ? -2.700 -4.976 -8.583 1.00 87.12 73 PHE A C 1
ATOM 594 O O . PHE A 1 73 ? -3.888 -5.203 -8.799 1.00 87.12 73 PHE A O 1
ATOM 601 N N . GLN A 1 74 ? -1.856 -5.927 -8.201 1.00 86.62 74 GLN A N 1
ATOM 602 C CA . GLN A 1 74 ? -2.236 -7.319 -8.010 1.00 86.62 74 GLN A CA 1
ATOM 603 C C . GLN A 1 74 ? -1.891 -7.768 -6.595 1.00 86.62 74 GLN A C 1
ATOM 605 O O . GLN A 1 74 ? -0.860 -7.394 -6.039 1.00 86.62 74 GLN A O 1
ATOM 610 N N . PHE A 1 75 ? -2.722 -8.617 -5.999 1.00 84.75 75 PHE A N 1
ATOM 611 C CA . PHE A 1 75 ? -2.331 -9.265 -4.753 1.00 84.75 75 PHE A CA 1
ATOM 612 C C . PHE A 1 75 ? -1.255 -10.312 -5.010 1.00 84.75 75 PHE A C 1
ATOM 614 O O . PHE A 1 75 ? -1.367 -11.134 -5.923 1.00 84.75 75 PHE A O 1
ATOM 621 N N . LEU A 1 76 ? -0.221 -10.309 -4.173 1.00 83.38 76 LEU A N 1
ATOM 622 C CA . LEU A 1 76 ? 0.785 -11.353 -4.202 1.00 83.38 76 LEU A CA 1
ATOM 623 C C . LEU A 1 76 ? 0.165 -12.668 -3.720 1.00 83.38 76 LEU A C 1
ATOM 625 O O . LEU A 1 76 ? -0.292 -12.784 -2.581 1.00 83.38 76 LEU A O 1
ATOM 629 N N . VAL A 1 77 ? 0.169 -13.677 -4.591 1.00 74.88 77 VAL A N 1
ATOM 630 C CA . VAL A 1 77 ? -0.332 -15.011 -4.255 1.00 74.88 77 VAL A CA 1
ATOM 631 C C . VAL A 1 77 ? 0.718 -15.754 -3.440 1.00 74.88 77 VAL A C 1
ATOM 633 O O . VAL A 1 77 ? 1.770 -16.145 -3.945 1.00 74.88 77 VAL A O 1
ATOM 636 N N . VAL A 1 78 ? 0.396 -16.001 -2.175 1.00 65.88 78 VAL A N 1
ATOM 637 C CA . VAL A 1 78 ? 1.220 -16.803 -1.273 1.00 65.88 78 VAL A CA 1
ATOM 638 C C . VAL A 1 78 ? 0.894 -18.275 -1.489 1.00 65.88 78 VAL A C 1
ATOM 640 O O . VAL A 1 78 ? -0.256 -18.691 -1.369 1.00 65.88 78 VAL A O 1
ATOM 643 N N . ARG A 1 79 ? 1.909 -19.084 -1.800 1.00 63.72 79 ARG A N 1
ATOM 644 C CA . ARG A 1 79 ? 1.781 -20.546 -1.892 1.00 63.72 79 ARG A CA 1
ATOM 645 C C . ARG A 1 79 ? 2.493 -21.197 -0.714 1.00 63.72 79 ARG A C 1
ATOM 647 O O . ARG A 1 79 ? 3.532 -20.705 -0.292 1.00 63.72 79 ARG A O 1
ATOM 654 N N . ALA A 1 80 ? 1.984 -22.328 -0.229 1.00 55.06 80 ALA A N 1
ATOM 655 C CA . ALA A 1 80 ? 2.582 -23.060 0.895 1.00 55.06 80 ALA A CA 1
ATOM 656 C C . ALA A 1 80 ? 4.044 -23.491 0.649 1.00 55.06 80 ALA A C 1
ATOM 658 O O . ALA A 1 80 ? 4.801 -23.678 1.591 1.00 55.06 80 ALA A O 1
ATOM 659 N N . SER A 1 81 ? 4.457 -23.611 -0.616 1.00 59.28 81 SER A N 1
ATOM 660 C CA . SER A 1 81 ? 5.840 -23.897 -1.016 1.00 59.28 81 SER A CA 1
ATOM 661 C C . SER A 1 81 ? 6.767 -22.672 -0.998 1.00 59.28 81 SER A C 1
ATOM 663 O O . SER A 1 81 ? 7.925 -22.776 -1.392 1.00 59.28 81 SER A O 1
ATOM 665 N N . CYS A 1 82 ? 6.266 -21.495 -0.623 1.00 53.09 82 CYS A N 1
ATOM 666 C CA . CYS A 1 82 ? 7.046 -20.271 -0.556 1.00 53.09 82 CYS A CA 1
ATOM 667 C C .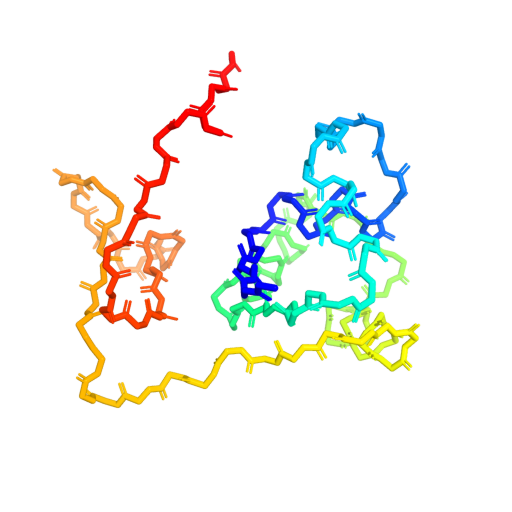 CYS A 1 82 ? 7.886 -20.247 0.733 1.00 53.09 82 CYS A C 1
ATOM 669 O O . CYS A 1 82 ? 7.318 -20.426 1.812 1.00 53.09 82 CYS A O 1
ATOM 671 N N . PRO A 1 83 ? 9.204 -19.986 0.671 1.00 50.44 83 PRO A N 1
ATOM 672 C CA . PRO A 1 83 ? 9.985 -19.744 1.871 1.00 50.44 83 PRO A CA 1
ATOM 673 C C . PRO A 1 83 ? 9.461 -18.481 2.559 1.00 50.44 83 PRO A C 1
ATOM 675 O O . PRO A 1 83 ? 9.300 -17.432 1.934 1.00 50.44 83 PRO A O 1
ATOM 678 N N . LEU A 1 84 ? 9.144 -18.615 3.844 1.00 49.41 84 LEU A N 1
ATOM 679 C CA . LEU A 1 84 ? 8.755 -17.516 4.720 1.00 49.41 84 LEU A CA 1
ATOM 680 C C . LEU A 1 84 ? 10.014 -16.706 5.038 1.00 49.41 84 LEU A C 1
ATOM 682 O O . LEU A 1 84 ? 10.939 -17.238 5.650 1.00 49.41 84 LEU A O 1
ATOM 686 N N . ILE A 1 85 ? 10.065 -15.440 4.622 1.00 47.94 85 ILE A N 1
ATOM 687 C CA . ILE A 1 85 ? 11.155 -14.535 4.998 1.00 47.94 85 ILE A CA 1
ATOM 688 C C . ILE A 1 85 ? 10.679 -13.707 6.194 1.00 47.94 85 ILE A C 1
ATOM 690 O O . ILE A 1 85 ? 9.749 -12.907 6.085 1.00 47.94 85 ILE A O 1
ATOM 694 N N . ILE A 1 86 ? 11.311 -13.930 7.348 1.00 46.56 86 ILE A N 1
ATOM 695 C CA . ILE A 1 86 ? 11.105 -13.145 8.569 1.00 46.56 86 ILE A CA 1
ATOM 696 C C . ILE A 1 86 ? 12.117 -11.997 8.550 1.00 46.56 86 ILE A C 1
ATOM 698 O O . ILE A 1 86 ? 13.315 -12.237 8.393 1.00 46.56 86 ILE A O 1
ATOM 702 N N . LYS A 1 87 ? 11.647 -10.754 8.692 1.00 39.38 87 LYS A N 1
ATOM 703 C CA . LYS A 1 87 ? 12.529 -9.583 8.801 1.00 39.38 87 LYS A CA 1
ATOM 704 C C . LYS A 1 87 ? 13.130 -9.549 10.217 1.00 39.38 87 LYS A C 1
ATOM 706 O O . LYS A 1 87 ? 12.387 -9.324 11.167 1.00 39.38 87 LYS A O 1
ATOM 711 N N . ASP A 1 88 ? 14.437 -9.809 10.298 1.00 43.28 88 ASP A N 1
ATOM 712 C CA . ASP A 1 88 ? 15.342 -9.808 11.462 1.00 43.28 88 ASP A CA 1
ATOM 713 C C . ASP A 1 88 ? 14.965 -10.652 12.694 1.00 43.28 88 ASP A C 1
ATOM 715 O O . ASP A 1 88 ? 13.838 -10.672 13.180 1.00 43.28 88 ASP A O 1
ATOM 719 N N . GLY A 1 89 ? 15.976 -11.356 13.217 1.00 41.38 89 GLY A N 1
ATOM 720 C CA . GLY A 1 89 ? 15.910 -12.329 14.311 1.00 41.38 89 GLY A CA 1
ATOM 721 C C . GLY A 1 89 ? 15.628 -11.754 15.702 1.00 41.38 89 GLY A C 1
ATOM 722 O O . GLY A 1 89 ? 16.387 -12.009 16.632 1.00 41.38 89 GLY A O 1
ATOM 723 N N . GLN A 1 90 ? 14.530 -11.020 15.864 1.00 37.09 90 GLN A N 1
ATOM 724 C CA . GLN A 1 90 ? 13.877 -10.846 17.159 1.00 37.09 90 GLN A CA 1
ATOM 725 C C . GLN A 1 90 ? 12.542 -11.578 17.146 1.00 37.09 90 GLN A C 1
ATOM 727 O O . GLN A 1 90 ? 11.779 -11.487 16.185 1.00 37.09 90 GLN A O 1
ATOM 732 N N . ASP A 1 91 ? 12.302 -12.318 18.223 1.00 35.25 91 ASP A N 1
ATOM 733 C CA . ASP A 1 91 ? 11.183 -13.229 18.416 1.00 35.25 91 ASP A CA 1
ATOM 734 C C . ASP A 1 91 ? 9.875 -12.705 17.815 1.00 35.25 91 ASP A C 1
ATOM 736 O O . ASP A 1 91 ? 9.341 -11.656 18.198 1.00 35.25 91 ASP A O 1
ATOM 740 N N . ALA A 1 92 ? 9.343 -13.468 16.859 1.00 39.50 92 ALA A N 1
ATOM 741 C CA . ALA A 1 92 ? 8.016 -13.257 16.315 1.00 39.50 92 ALA A CA 1
ATOM 742 C C . ALA A 1 92 ? 6.990 -13.489 17.434 1.00 39.50 92 ALA A C 1
ATOM 744 O O . ALA A 1 92 ? 6.484 -14.592 17.631 1.00 39.50 92 ALA A O 1
ATOM 745 N N . HIS A 1 93 ? 6.677 -12.441 18.196 1.00 35.25 93 HIS A N 1
ATOM 746 C CA . HIS A 1 93 ? 5.518 -12.459 19.073 1.00 35.25 93 HIS A CA 1
ATOM 747 C C . HIS A 1 93 ? 4.270 -12.713 18.209 1.00 35.25 93 HIS A C 1
ATOM 749 O O . HIS A 1 93 ? 4.065 -12.000 17.224 1.00 35.25 93 HIS A O 1
ATOM 755 N N . PRO A 1 94 ? 3.391 -13.664 18.576 1.00 33.91 94 PRO A N 1
ATOM 756 C CA . PRO A 1 94 ? 2.233 -14.065 17.764 1.00 33.91 94 PRO A CA 1
ATOM 757 C C . PRO A 1 94 ? 1.214 -12.936 17.512 1.00 33.91 94 PRO A C 1
ATOM 759 O O . PRO A 1 94 ? 0.331 -13.063 16.672 1.00 33.91 94 PRO A O 1
ATOM 762 N N . THR A 1 95 ? 1.351 -11.798 18.197 1.00 37.94 95 THR A N 1
ATOM 763 C CA . THR A 1 95 ? 0.559 -10.576 17.992 1.00 37.94 95 THR A CA 1
ATOM 764 C C . THR A 1 95 ? 1.169 -9.593 16.979 1.00 37.94 95 THR A C 1
ATOM 766 O O . THR A 1 95 ? 0.527 -8.598 16.638 1.00 37.94 95 THR A O 1
ATOM 769 N N . LYS A 1 96 ? 2.384 -9.855 16.473 1.00 41.72 96 LYS A N 1
ATOM 770 C CA . LYS A 1 96 ? 3.104 -9.073 15.453 1.00 41.72 96 LYS A CA 1
ATOM 771 C C . LYS A 1 96 ? 3.389 -9.930 14.214 1.00 41.72 96 LYS A C 1
ATOM 773 O O . LYS A 1 96 ? 4.527 -10.177 13.838 1.00 41.72 96 LYS A O 1
ATOM 778 N N . LEU A 1 97 ? 2.331 -10.295 13.504 1.00 45.09 97 LEU A N 1
ATOM 779 C CA . LEU A 1 97 ? 2.400 -10.796 12.120 1.00 45.09 97 LEU A CA 1
ATOM 780 C C . LEU A 1 97 ? 3.025 -9.759 11.144 1.00 45.09 97 LEU A C 1
ATOM 782 O O . LEU A 1 97 ? 3.283 -10.084 9.993 1.00 45.09 97 LEU A O 1
ATOM 786 N N . GLY A 1 98 ? 3.318 -8.532 11.605 1.00 41.16 98 GLY A N 1
ATOM 787 C CA . GLY A 1 98 ? 3.972 -7.467 10.832 1.00 41.16 98 GLY A CA 1
ATOM 788 C C . GLY A 1 98 ? 5.394 -7.776 10.341 1.00 41.16 98 GLY A C 1
ATOM 789 O O . GLY A 1 98 ? 5.880 -7.071 9.466 1.00 41.16 98 GLY A O 1
ATOM 790 N N . ASN A 1 99 ? 6.041 -8.839 10.836 1.00 42.84 99 ASN A N 1
ATOM 791 C CA . ASN A 1 99 ? 7.360 -9.272 10.347 1.00 42.84 99 ASN A CA 1
ATOM 792 C C . ASN A 1 99 ? 7.285 -10.419 9.326 1.00 42.84 99 ASN A C 1
ATOM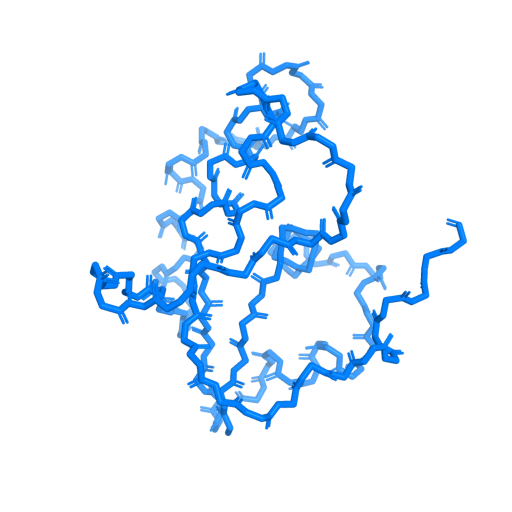 794 O O . ASN A 1 99 ? 8.325 -10.894 8.866 1.00 42.84 99 ASN A O 1
ATOM 798 N N . LEU A 1 100 ? 6.079 -10.890 8.991 1.00 44.62 100 LEU A N 1
ATOM 799 C CA . LEU A 1 100 ? 5.887 -12.027 8.102 1.00 44.62 100 LEU A CA 1
ATOM 800 C C . LEU A 1 100 ? 5.651 -11.531 6.673 1.00 44.62 100 LEU A C 1
ATOM 802 O O . LEU A 1 100 ? 4.528 -11.227 6.268 1.00 44.62 100 LEU A O 1
ATOM 806 N N . PHE A 1 101 ? 6.734 -11.441 5.900 1.00 45.66 101 PHE A N 1
ATOM 807 C CA . PHE A 1 101 ? 6.635 -11.215 4.465 1.00 45.66 101 PHE A CA 1
ATOM 808 C C . PHE A 1 101 ? 6.331 -12.550 3.797 1.00 45.66 101 PHE A C 1
ATOM 810 O O . PHE A 1 101 ? 7.166 -13.451 3.708 1.00 45.66 101 PHE A O 1
ATOM 817 N N . PHE A 1 102 ? 5.094 -12.690 3.342 1.00 45.19 102 PHE A N 1
ATOM 818 C CA . PHE A 1 102 ? 4.687 -13.829 2.544 1.00 45.19 102 PHE A CA 1
ATOM 819 C C . PHE A 1 102 ? 4.964 -13.532 1.065 1.00 45.19 102 PHE A C 1
ATOM 821 O O . PHE A 1 102 ? 4.171 -12.844 0.426 1.00 45.19 102 PHE A O 1
ATOM 828 N N . GLY A 1 103 ? 6.085 -14.010 0.514 1.00 34.53 103 GLY A N 1
ATOM 829 C CA . GLY A 1 103 ? 6.380 -13.775 -0.901 1.00 34.53 103 GLY A CA 1
ATOM 830 C C . GLY A 1 103 ? 7.779 -14.142 -1.403 1.00 34.53 103 GLY A C 1
ATOM 831 O O . GLY A 1 103 ? 8.742 -13.495 -1.029 1.00 34.53 103 GLY A O 1
ATOM 832 N N . VAL A 1 104 ? 7.793 -15.135 -2.302 1.00 37.38 104 VAL A N 1
ATOM 833 C CA . VAL A 1 104 ? 8.769 -15.648 -3.296 1.00 37.38 104 VAL A CA 1
ATOM 834 C C . VAL A 1 104 ? 10.265 -15.725 -2.912 1.00 37.38 104 VAL A C 1
ATOM 836 O O . VAL A 1 104 ? 10.864 -14.713 -2.559 1.00 37.38 104 VAL A O 1
ATOM 839 N N . PRO A 1 105 ? 10.953 -16.878 -3.102 1.00 36.91 105 PRO A N 1
ATOM 840 C CA . PRO A 1 105 ? 12.404 -16.840 -3.234 1.00 36.91 105 PRO A CA 1
ATOM 841 C C . PRO A 1 105 ? 12.721 -16.234 -4.605 1.00 36.91 105 PRO A C 1
ATOM 843 O O . PRO A 1 105 ? 12.139 -16.679 -5.585 1.00 36.91 105 PRO A O 1
ATOM 846 N N . TYR A 1 106 ? 13.592 -15.229 -4.690 1.00 34.72 106 TYR A N 1
ATOM 847 C CA . TYR A 1 106 ? 14.693 -15.140 -5.665 1.00 34.72 106 TYR A CA 1
ATOM 848 C C . TYR A 1 106 ? 15.358 -13.746 -5.621 1.00 34.72 106 TYR A C 1
ATOM 850 O O . TYR A 1 106 ? 14.714 -12.704 -5.650 1.00 34.72 106 TYR A O 1
ATOM 858 N N . HIS A 1 107 ? 16.685 -13.788 -5.507 1.00 33.25 107 HIS A N 1
ATOM 859 C CA . HIS A 1 107 ? 17.728 -12.753 -5.537 1.00 33.25 107 HIS A CA 1
ATOM 860 C C . HIS A 1 107 ? 17.352 -11.284 -5.841 1.00 33.25 107 HIS A C 1
ATOM 862 O O . HIS A 1 107 ? 17.402 -10.861 -6.991 1.00 33.25 107 HIS A O 1
ATOM 868 N N . ARG A 1 108 ? 17.136 -10.486 -4.787 1.00 34.66 108 ARG A N 1
ATOM 869 C CA . ARG A 1 108 ? 17.649 -9.109 -4.554 1.00 34.66 108 ARG A CA 1
ATOM 870 C C . ARG A 1 108 ? 16.715 -8.392 -3.588 1.00 34.66 108 ARG A C 1
ATOM 872 O O . ARG A 1 108 ? 15.822 -7.647 -3.974 1.00 34.66 108 ARG A O 1
ATOM 879 N N . ILE A 1 109 ? 16.966 -8.605 -2.304 1.00 36.47 109 ILE A N 1
ATOM 880 C CA . ILE A 1 109 ? 16.615 -7.610 -1.298 1.00 36.47 109 ILE A CA 1
ATOM 881 C C . ILE A 1 109 ? 17.633 -6.490 -1.514 1.00 36.47 109 ILE A C 1
ATOM 883 O O . ILE A 1 109 ? 18.819 -6.726 -1.304 1.00 36.47 109 ILE A O 1
ATOM 887 N N . TYR A 1 110 ? 17.207 -5.332 -2.017 1.00 36.09 110 TYR A N 1
ATOM 888 C CA . TYR A 1 110 ? 18.020 -4.119 -1.967 1.00 36.09 110 TYR A CA 1
ATOM 889 C C . TYR A 1 110 ? 17.862 -3.542 -0.555 1.00 36.09 110 TYR A C 1
ATOM 891 O O . TYR A 1 110 ? 16.787 -3.028 -0.241 1.00 36.09 110 TYR A O 1
ATOM 899 N N . PRO A 1 111 ? 18.881 -3.629 0.320 1.00 35.12 111 PRO A N 1
ATOM 900 C CA . PRO A 1 111 ? 18.814 -3.065 1.671 1.00 35.12 111 PRO A CA 1
ATOM 901 C C . PRO A 1 111 ? 18.803 -1.528 1.651 1.00 35.12 111 PRO A C 1
ATOM 903 O O . PRO A 1 111 ? 18.536 -0.888 2.659 1.00 35.12 111 PRO A O 1
ATOM 906 N N . GLU A 1 112 ? 19.079 -0.932 0.491 1.00 31.88 112 GLU A N 1
ATOM 907 C CA . GLU A 1 112 ? 19.380 0.492 0.320 1.00 31.88 112 GLU A CA 1
ATOM 908 C C . GLU A 1 112 ? 18.129 1.383 0.265 1.00 31.88 112 GLU A C 1
ATOM 910 O O . GLU A 1 112 ? 18.240 2.602 0.256 1.00 31.88 112 GLU A O 1
ATOM 915 N N . LEU A 1 113 ? 16.931 0.789 0.271 1.00 32.81 113 LEU A N 1
ATOM 916 C CA . LEU A 1 113 ? 15.653 1.517 0.282 1.00 32.81 113 LEU A CA 1
ATOM 917 C C . LEU A 1 113 ? 15.010 1.604 1.676 1.00 32.81 113 LEU A C 1
ATOM 919 O O . LEU A 1 113 ? 13.922 2.152 1.816 1.00 32.81 113 LEU A O 1
ATOM 923 N N . PHE A 1 114 ? 15.681 1.084 2.706 1.00 35.00 114 PHE A N 1
ATOM 924 C CA . PHE A 1 114 ? 15.225 1.120 4.096 1.00 35.00 114 PHE A CA 1
ATOM 925 C C . PHE A 1 114 ? 16.220 1.888 4.975 1.00 35.00 114 PHE A C 1
ATOM 927 O O . PHE A 1 114 ? 16.727 1.354 5.957 1.00 35.00 114 PHE A O 1
ATOM 934 N N . GLN A 1 115 ? 16.507 3.143 4.630 1.00 25.20 115 GLN A N 1
ATOM 935 C CA . GLN A 1 115 ? 16.993 4.110 5.615 1.00 25.20 115 GLN A CA 1
ATOM 936 C C . GLN A 1 115 ? 15.781 4.876 6.146 1.00 25.20 115 GLN A C 1
ATOM 938 O O . GLN A 1 115 ? 15.195 5.692 5.442 1.00 25.20 115 GLN A O 1
ATOM 943 N N . TYR A 1 116 ? 15.380 4.542 7.368 1.00 31.95 116 TYR A N 1
ATOM 944 C CA . TYR A 1 116 ? 14.485 5.357 8.179 1.00 31.95 116 TYR A CA 1
ATOM 945 C C . TYR A 1 116 ? 15.348 5.991 9.276 1.00 31.95 116 TYR A C 1
ATOM 947 O O . TYR A 1 116 ? 16.016 5.248 10.000 1.00 31.95 116 TYR A O 1
ATOM 955 N N . ASP A 1 117 ? 15.348 7.325 9.354 1.00 32.28 117 ASP A N 1
ATOM 956 C CA . ASP A 1 117 ? 15.700 8.067 10.575 1.00 32.28 117 ASP A CA 1
ATOM 957 C C . ASP A 1 117 ? 14.634 7.841 11.665 1.00 32.28 117 ASP A C 1
ATOM 959 O O . ASP A 1 117 ? 13.430 7.738 11.313 1.00 32.28 117 ASP A O 1
#

Foldseek 3Di:
DEEEDALVLVVCQLVVHPPRDPVSNCQQPDPVYAYEYEPLSLVVQQVCVVVVNDDDPDRSVVSVVVVVVVGNYDYADADPPADWQFDDPDDPDVVCCVRTDRDHDDDDDPPPNPDDD

Secondary structure (DSSP, 8-state):
-EEEE-HHHHHHHHHT-TTS-HHHHHHHH-TTSEEEE-HHHHHHHHHHHHTTSS--SS-HHHHHHHHHHTS-EEE----TTSPPEESSSS---TT-GGGEE-----S---GGG----

pLDDT: mean 70.76, std 22.13, range [25.2, 91.88]

Radius of gyration: 14.49 Å; chains: 1; bounding box: 33×37×37 Å